Protein AF-A0A8S9TRH8-F1 (afdb_monomer_lite)

Organism: Phytophthora infestans (NCBI:txid4787)

Foldseek 3Di:
DVVLVVVQVVCVVVVHDRDDPDPVRVCVVPVPDDPDPPPPPSPDPPPDDDDDDDPPPPDDPPPPPDDDDDD

Structure (mmCIF, N/CA/C/O backbone):
data_AF-A0A8S9TRH8-F1
#
_entry.id   AF-A0A8S9TRH8-F1
#
loop_
_atom_site.group_PDB
_atom_site.id
_atom_site.type_symbol
_atom_site.label_atom_id
_atom_site.label_alt_id
_atom_site.label_comp_id
_atom_site.label_asym_id
_atom_site.label_entity_id
_atom_site.label_seq_id
_atom_site.pdbx_PDB_ins_code
_atom_site.Cartn_x
_atom_site.Cartn_y
_atom_site.Cartn_z
_atom_site.occupancy
_atom_site.B_iso_or_equiv
_atom_site.auth_seq_id
_atom_site.auth_comp_id
_atom_site.auth_asym_id
_atom_site.auth_atom_id
_atom_site.pdbx_PDB_model_num
ATOM 1 N N . MET A 1 1 ? -1.642 8.909 -1.204 1.00 85.25 1 MET A N 1
ATOM 2 C CA . MET A 1 1 ? -2.619 8.264 -0.301 1.00 85.25 1 MET A CA 1
ATOM 3 C C . MET A 1 1 ? -3.615 7.385 -1.064 1.00 85.25 1 MET A C 1
ATOM 5 O O . MET A 1 1 ? -3.386 6.186 -1.133 1.00 85.25 1 MET A O 1
ATOM 9 N N . TRP A 1 2 ? -4.620 7.963 -1.738 1.00 94.12 2 TRP A N 1
ATOM 10 C CA . TRP A 1 2 ? -5.714 7.236 -2.414 1.00 94.12 2 TRP A CA 1
ATOM 11 C C . TRP A 1 2 ? -5.268 6.087 -3.335 1.00 94.12 2 TRP A C 1
ATOM 13 O O . TRP A 1 2 ? -5.766 4.971 -3.237 1.00 94.12 2 TRP A O 1
ATOM 23 N N . LEU A 1 3 ? -4.268 6.318 -4.193 1.00 94.69 3 LEU A N 1
ATOM 24 C CA . LEU A 1 3 ? -3.792 5.288 -5.126 1.00 94.69 3 LEU A CA 1
ATOM 25 C C . LEU A 1 3 ? -3.254 4.033 -4.408 1.00 94.69 3 LEU A C 1
ATOM 27 O O . LEU A 1 3 ? -3.444 2.916 -4.885 1.00 94.69 3 LEU A O 1
ATOM 31 N N . CYS A 1 4 ? -2.614 4.204 -3.247 1.00 95.94 4 CYS A N 1
ATOM 32 C CA . CYS A 1 4 ? -2.140 3.086 -2.431 1.00 95.94 4 CYS A CA 1
ATOM 33 C C . CYS A 1 4 ? -3.308 2.260 -1.874 1.00 95.94 4 CYS A C 1
ATOM 35 O O . CYS A 1 4 ? -3.266 1.030 -1.876 1.00 95.94 4 CYS A O 1
ATOM 37 N N . GLU A 1 5 ? -4.380 2.922 -1.446 1.00 97.06 5 GLU A N 1
ATOM 38 C CA . GLU A 1 5 ? -5.568 2.256 -0.910 1.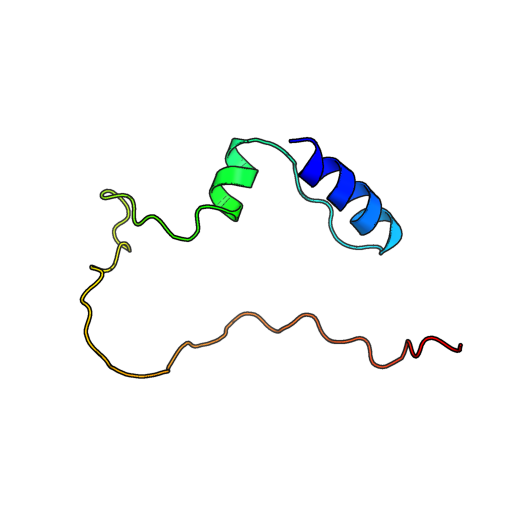00 97.06 5 GLU A CA 1
ATOM 39 C C . GLU A 1 5 ? -6.278 1.446 -1.997 1.00 97.06 5 GLU A C 1
ATOM 41 O O . GLU A 1 5 ? -6.603 0.275 -1.781 1.00 97.06 5 GLU A O 1
ATOM 46 N N . GLN A 1 6 ? -6.414 2.015 -3.197 1.00 98.31 6 GLN A N 1
ATOM 47 C CA . GLN A 1 6 ? -6.964 1.305 -4.352 1.00 98.31 6 GLN A CA 1
ATOM 48 C C . GLN A 1 6 ? -6.097 0.107 -4.753 1.00 98.31 6 GLN A C 1
ATOM 50 O O . GLN A 1 6 ? -6.620 -0.968 -5.054 1.00 98.31 6 GLN A O 1
ATOM 55 N N . HIS A 1 7 ? -4.772 0.238 -4.677 1.00 96.62 7 HIS A N 1
ATOM 56 C CA . HIS A 1 7 ? -3.859 -0.884 -4.888 1.00 96.62 7 HIS A CA 1
ATOM 57 C C . HIS A 1 7 ? -4.066 -1.997 -3.847 1.00 96.62 7 HIS A C 1
ATOM 59 O O . HIS A 1 7 ? -4.096 -3.178 -4.197 1.00 96.62 7 HIS A O 1
ATOM 65 N N . ASN A 1 8 ? -4.306 -1.643 -2.582 1.00 97.94 8 ASN A N 1
ATOM 66 C CA . ASN A 1 8 ? -4.608 -2.621 -1.539 1.00 97.94 8 ASN A CA 1
ATOM 67 C C . ASN A 1 8 ? -5.937 -3.349 -1.757 1.00 97.94 8 ASN A C 1
ATOM 69 O O . ASN A 1 8 ? -6.034 -4.527 -1.416 1.00 97.94 8 ASN A O 1
ATOM 73 N N . VAL A 1 9 ? -6.951 -2.698 -2.342 1.00 98.12 9 VAL A N 1
ATOM 74 C CA . VAL A 1 9 ? -8.196 -3.379 -2.742 1.00 98.12 9 VAL A CA 1
ATOM 75 C C . VAL A 1 9 ? -7.886 -4.515 -3.717 1.00 98.12 9 VAL A C 1
ATOM 77 O O . VAL A 1 9 ? -8.384 -5.627 -3.542 1.00 98.12 9 VAL A O 1
ATOM 80 N N . VAL A 1 10 ? -7.031 -4.262 -4.710 1.00 98.00 10 VAL A N 1
ATOM 81 C CA . VAL A 1 10 ? -6.613 -5.279 -5.683 1.00 98.00 10 VAL A CA 1
ATOM 82 C C . VAL A 1 10 ? -5.741 -6.353 -5.024 1.00 98.00 10 VAL A C 1
ATOM 84 O O . VAL A 1 10 ? -5.978 -7.537 -5.250 1.00 98.00 10 VAL A O 1
ATOM 87 N N . ASN A 1 11 ? -4.799 -5.986 -4.148 1.00 98.12 11 ASN A N 1
ATOM 88 C CA . ASN A 1 11 ? -3.947 -6.963 -3.457 1.00 98.12 11 ASN A CA 1
ATOM 89 C C . ASN A 1 11 ? -4.751 -7.931 -2.591 1.00 98.12 11 ASN A C 1
ATOM 91 O O . ASN A 1 11 ? -4.498 -9.131 -2.653 1.00 98.12 11 ASN A O 1
ATOM 95 N N . ARG A 1 12 ? -5.771 -7.445 -1.870 1.00 98.12 12 ARG A N 1
ATOM 96 C CA . ARG A 1 12 ? -6.684 -8.313 -1.112 1.00 98.12 12 ARG A CA 1
ATOM 97 C C . ARG A 1 12 ? -7.381 -9.329 -2.016 1.00 98.12 12 ARG A C 1
ATOM 99 O O . ARG A 1 12 ? -7.411 -10.506 -1.684 1.00 98.12 12 ARG A O 1
ATOM 106 N N . LYS A 1 13 ? -7.877 -8.898 -3.182 1.00 98.12 13 LYS A N 1
ATOM 107 C CA . LYS A 1 13 ? -8.526 -9.796 -4.158 1.00 98.12 13 LYS A CA 1
ATOM 108 C C . LYS A 1 13 ? -7.577 -10.857 -4.718 1.00 98.12 13 LYS A C 1
ATOM 110 O O . LYS A 1 13 ? -8.019 -11.939 -5.080 1.00 98.12 13 LYS A O 1
ATOM 115 N N . LEU A 1 14 ? -6.286 -10.546 -4.792 1.00 98.00 14 LEU A N 1
ATOM 116 C CA . LEU A 1 14 ? -5.252 -11.439 -5.312 1.00 98.00 14 LEU A CA 1
ATOM 117 C C . LEU A 1 14 ? -4.518 -12.227 -4.217 1.00 98.00 14 LEU A C 1
ATOM 119 O O . LEU A 1 14 ? -3.506 -12.858 -4.523 1.00 98.00 14 LEU A O 1
ATOM 123 N N . ASN A 1 15 ? -4.973 -12.166 -2.959 1.00 97.00 15 ASN A N 1
ATOM 124 C CA . ASN A 1 15 ? -4.279 -12.735 -1.796 1.00 97.00 15 ASN A CA 1
ATOM 125 C C . ASN A 1 15 ? -2.798 -12.319 -1.720 1.00 97.00 15 ASN A C 1
ATOM 127 O O . ASN A 1 15 ? -1.919 -13.097 -1.351 1.00 97.00 15 ASN A O 1
ATOM 131 N N . LYS A 1 16 ? -2.510 -11.075 -2.109 1.00 96.19 16 LYS A N 1
ATOM 132 C CA . LYS A 1 16 ? -1.191 -10.456 -1.993 1.00 96.19 16 LYS A CA 1
ATOM 133 C C . LYS A 1 16 ? -1.118 -9.619 -0.714 1.00 96.19 16 LYS A C 1
ATOM 135 O O . LYS A 1 16 ? -2.143 -9.091 -0.275 1.00 96.19 16 LYS A O 1
ATOM 140 N N . PRO A 1 17 ? 0.083 -9.434 -0.141 1.00 96.94 17 PRO A N 1
ATOM 141 C CA . PRO A 1 17 ? 0.267 -8.557 1.007 1.00 96.94 17 PRO A CA 1
ATOM 142 C C . PRO A 1 17 ? -0.248 -7.139 0.734 1.00 96.94 17 PRO A C 1
ATOM 144 O O . PRO A 1 17 ? -0.020 -6.565 -0.337 1.00 96.94 17 PRO A O 1
ATOM 147 N N . VAL A 1 18 ? -0.932 -6.565 1.718 1.00 96.50 18 VAL A N 1
ATOM 148 C CA . VAL A 1 18 ? -1.321 -5.151 1.705 1.00 96.50 18 VAL A CA 1
ATOM 149 C C . VAL A 1 18 ? -0.156 -4.284 2.177 1.00 96.50 18 VAL A C 1
ATOM 151 O O . VAL A 1 18 ? 0.696 -4.729 2.944 1.00 96.50 18 VAL A O 1
ATOM 154 N N . PHE A 1 19 ? -0.108 -3.043 1.707 1.00 95.94 19 PHE A N 1
ATOM 155 C CA . PHE A 1 19 ? 0.899 -2.064 2.098 1.00 95.94 19 PHE A CA 1
ATOM 156 C C . PHE A 1 19 ? 0.285 -0.992 2.998 1.00 95.94 19 PHE A C 1
ATOM 158 O O . PHE A 1 19 ? -0.829 -0.540 2.755 1.00 95.94 19 PHE A O 1
ATOM 165 N N . GLU A 1 20 ? 1.001 -0.544 4.020 1.00 96.19 20 GLU A N 1
ATOM 166 C CA . GLU A 1 20 ? 0.508 0.538 4.870 1.00 96.19 20 GLU A CA 1
ATOM 167 C C . GLU A 1 20 ? 0.660 1.887 4.164 1.00 96.19 20 GLU A C 1
ATOM 169 O O . GLU A 1 20 ? 1.767 2.327 3.861 1.00 96.19 20 GLU A O 1
ATOM 174 N N . CYS A 1 21 ? -0.464 2.547 3.894 1.00 95.50 21 CYS A N 1
ATOM 175 C CA . CYS A 1 21 ? -0.507 3.705 3.009 1.00 95.50 21 CYS A CA 1
ATOM 176 C C . CYS A 1 21 ? -0.064 5.033 3.643 1.00 95.50 21 CYS A C 1
ATOM 178 O O . CYS A 1 21 ? -0.483 6.071 3.162 1.00 95.50 21 CYS A O 1
ATOM 180 N N . THR A 1 22 ? 0.779 5.060 4.674 1.00 94.88 22 THR A N 1
ATOM 181 C CA . THR A 1 22 ? 1.255 6.326 5.264 1.00 94.88 22 THR A CA 1
ATOM 182 C C . THR A 1 22 ? 2.222 7.067 4.335 1.00 94.88 22 THR A C 1
ATOM 184 O O . THR A 1 22 ? 2.976 6.445 3.585 1.00 94.88 22 THR A O 1
ATOM 187 N N . MET A 1 23 ? 2.224 8.407 4.386 1.00 89.56 23 MET A N 1
ATOM 188 C CA . MET A 1 23 ? 3.122 9.230 3.557 1.00 89.56 23 MET A CA 1
ATOM 189 C C . MET A 1 23 ? 4.594 8.8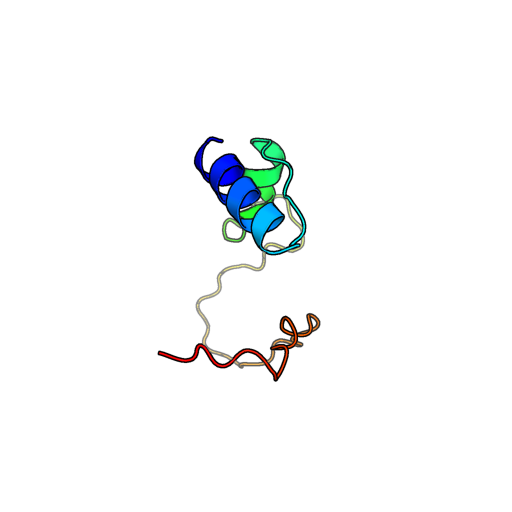76 3.780 1.00 89.56 23 MET A C 1
ATOM 191 O O . MET A 1 23 ? 5.314 8.659 2.813 1.00 89.56 23 MET A O 1
ATOM 195 N N . GLU A 1 24 ? 5.012 8.691 5.032 1.00 90.44 24 GLU A N 1
ATOM 196 C CA . GLU A 1 24 ? 6.376 8.280 5.375 1.00 90.44 24 GLU A CA 1
ATOM 197 C C . GLU A 1 24 ? 6.788 6.961 4.690 1.00 90.44 24 GLU A C 1
ATOM 199 O O . GLU A 1 24 ? 7.870 6.855 4.111 1.00 90.44 24 GLU A O 1
ATOM 204 N N . LYS A 1 25 ? 5.918 5.942 4.712 1.00 89.19 25 LYS A N 1
ATOM 205 C CA . LYS A 1 25 ? 6.205 4.634 4.100 1.00 89.19 25 LYS A CA 1
ATOM 206 C C . LYS A 1 25 ? 6.156 4.688 2.578 1.00 89.19 25 LYS A C 1
ATOM 208 O O . LYS A 1 25 ? 6.954 4.018 1.921 1.00 89.19 25 LYS A O 1
ATOM 213 N N . LEU A 1 26 ? 5.248 5.484 2.013 1.00 90.56 26 LEU A N 1
ATOM 214 C CA . LEU A 1 26 ? 5.174 5.716 0.572 1.00 90.56 26 LEU A CA 1
ATOM 215 C C . LEU A 1 26 ? 6.428 6.420 0.059 1.00 90.56 26 LEU A C 1
ATOM 217 O O . LEU A 1 26 ? 7.003 5.978 -0.934 1.00 90.56 26 LEU A O 1
ATOM 221 N N . GLU A 1 27 ? 6.894 7.447 0.765 1.00 87.50 27 GLU A N 1
ATOM 222 C CA . GLU A 1 27 ? 8.130 8.143 0.430 1.00 87.50 27 GLU A CA 1
ATOM 223 C C . GLU A 1 27 ? 9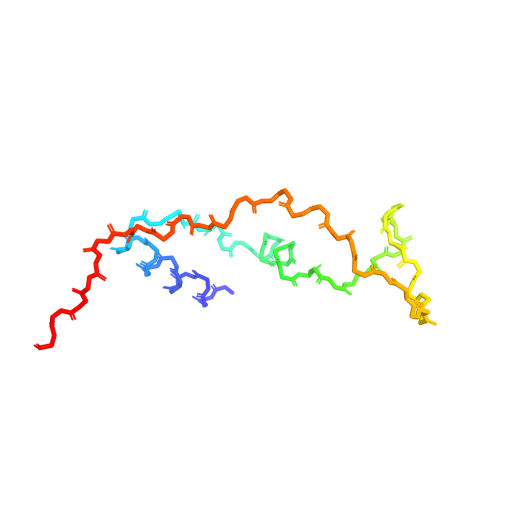.330 7.206 0.490 1.00 87.50 27 GLU A C 1
ATOM 225 O O . GLU A 1 27 ? 10.057 7.111 -0.491 1.00 87.50 27 GLU A O 1
ATOM 230 N N . LYS A 1 28 ? 9.495 6.425 1.562 1.00 86.75 28 LYS A N 1
ATOM 231 C CA . LYS A 1 28 ? 10.588 5.439 1.653 1.00 86.75 28 LYS A CA 1
ATOM 232 C C . LYS A 1 28 ? 10.542 4.395 0.533 1.00 86.75 28 LYS A C 1
ATOM 234 O O . LYS A 1 28 ? 11.581 3.964 0.041 1.00 86.75 28 LYS A O 1
ATOM 239 N N . ARG A 1 29 ? 9.343 3.979 0.112 1.00 83.44 29 ARG A N 1
ATOM 240 C CA . ARG A 1 29 ? 9.160 2.989 -0.959 1.00 83.44 29 ARG A CA 1
ATOM 241 C C . ARG A 1 29 ? 9.473 3.553 -2.346 1.00 83.44 29 ARG A C 1
ATOM 243 O O . ARG A 1 29 ? 10.013 2.824 -3.176 1.00 83.44 29 ARG A O 1
ATOM 250 N N . TRP A 1 30 ? 9.075 4.793 -2.622 1.00 80.19 30 TRP A N 1
ATOM 251 C CA . TRP A 1 30 ? 9.174 5.398 -3.956 1.00 80.19 30 TRP A CA 1
ATOM 252 C C . TRP A 1 30 ? 10.429 6.246 -4.153 1.00 80.19 30 TRP A C 1
ATOM 254 O O . TRP A 1 30 ? 10.926 6.331 -5.272 1.00 80.19 30 TRP A O 1
ATOM 264 N N . ARG A 1 31 ? 10.992 6.822 -3.087 1.00 71.19 31 ARG A N 1
ATOM 265 C CA . ARG A 1 31 ? 12.203 7.653 -3.116 1.00 71.19 31 ARG A CA 1
ATOM 266 C C . ARG A 1 31 ? 13.472 6.793 -3.158 1.00 71.19 31 ARG A C 1
ATOM 268 O O . ARG A 1 31 ? 14.416 7.003 -2.409 1.00 71.19 31 ARG A O 1
ATOM 275 N N . LYS A 1 32 ? 13.511 5.817 -4.062 1.00 63.41 32 LYS A N 1
ATOM 276 C CA . LYS A 1 32 ? 14.726 5.069 -4.396 1.00 63.41 32 LYS A CA 1
ATOM 277 C C . LYS A 1 32 ? 15.370 5.766 -5.596 1.00 63.41 32 LYS A C 1
ATOM 279 O O . LYS A 1 32 ? 15.169 5.355 -6.732 1.00 63.41 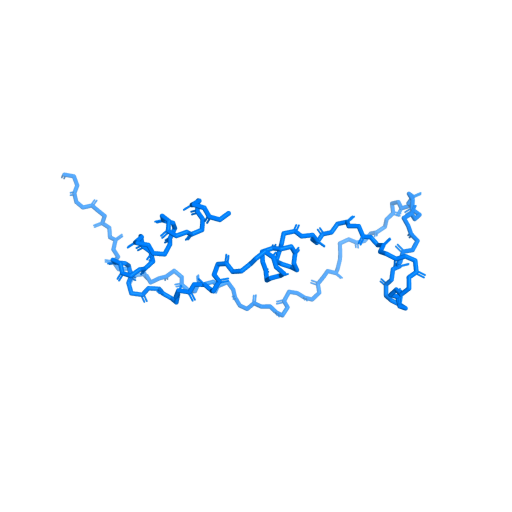32 LYS A O 1
ATOM 284 N N . GLY A 1 33 ? 16.036 6.896 -5.348 1.00 59.72 33 GLY A N 1
ATOM 285 C CA . GLY A 1 33 ? 16.630 7.697 -6.426 1.00 59.72 33 GLY A CA 1
ATOM 286 C C . GLY A 1 33 ? 17.238 9.046 -6.038 1.00 59.72 33 GLY A C 1
ATOM 287 O O . GLY A 1 33 ? 18.003 9.583 -6.830 1.00 59.72 33 GLY A O 1
ATOM 288 N N . LEU A 1 34 ? 16.964 9.586 -4.845 1.00 53.28 34 LEU A N 1
ATOM 289 C CA . LEU A 1 34 ? 17.750 10.701 -4.315 1.00 53.28 34 LEU A CA 1
ATOM 290 C C . LEU A 1 34 ? 18.686 10.161 -3.244 1.00 53.28 34 LEU A C 1
ATOM 292 O O . LEU A 1 34 ? 18.252 9.740 -2.176 1.00 53.28 34 LEU A O 1
ATOM 296 N N . CYS A 1 35 ? 19.969 10.149 -3.580 1.00 47.47 35 CYS A N 1
ATOM 297 C CA . CYS A 1 35 ? 21.042 10.099 -2.609 1.00 47.47 35 CYS A CA 1
ATOM 298 C C . CYS A 1 35 ? 20.922 11.345 -1.720 1.00 47.47 35 CYS A C 1
ATOM 300 O O . CYS A 1 35 ? 21.311 12.434 -2.138 1.00 47.47 35 CYS A O 1
ATOM 302 N N . GLU A 1 36 ? 20.332 11.212 -0.533 1.00 56.47 36 GLU A N 1
ATOM 303 C CA . GLU A 1 36 ? 20.421 12.260 0.484 1.00 56.47 36 GLU A CA 1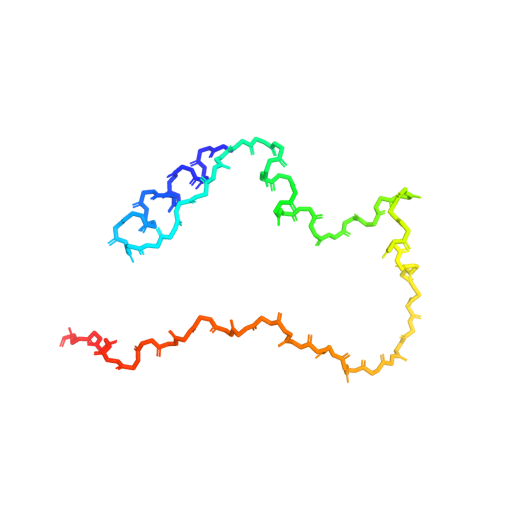
ATOM 304 C C . GLU A 1 36 ? 21.889 12.370 0.940 1.00 56.47 36 GLU A C 1
ATOM 306 O O . GLU A 1 36 ? 22.529 11.336 1.154 1.00 56.47 36 GLU A O 1
ATOM 311 N N . PRO A 1 37 ? 22.446 13.583 1.135 1.00 54.81 37 PRO A N 1
ATOM 312 C CA . PRO A 1 37 ? 23.853 13.767 1.517 1.00 54.81 37 PRO A CA 1
ATOM 313 C C . PRO A 1 37 ? 24.261 13.165 2.875 1.00 54.81 37 PRO A C 1
ATOM 315 O O . PRO A 1 37 ? 25.421 13.282 3.260 1.00 54.81 37 PRO A O 1
ATOM 318 N N . GLN A 1 38 ? 23.330 12.564 3.623 1.00 50.94 38 GLN A N 1
ATOM 319 C CA . GLN A 1 38 ? 23.560 11.978 4.950 1.00 50.94 38 GLN A CA 1
ATOM 320 C C . GLN A 1 38 ? 23.386 10.452 4.989 1.00 50.94 38 GLN A C 1
ATOM 322 O O . GLN A 1 38 ? 23.404 9.864 6.068 1.00 50.94 38 GLN A O 1
ATOM 327 N N . ASP A 1 39 ? 23.258 9.796 3.835 1.00 54.84 39 ASP A N 1
ATOM 328 C CA . ASP A 1 39 ? 23.371 8.342 3.744 1.00 54.84 39 ASP A CA 1
ATOM 329 C C . ASP A 1 39 ? 24.828 7.977 3.399 1.00 54.84 39 ASP A C 1
ATOM 331 O O . ASP A 1 39 ? 25.290 8.314 2.306 1.00 54.84 39 ASP A O 1
ATOM 335 N N . PRO A 1 40 ? 25.582 7.246 4.247 1.00 51.62 40 PRO A N 1
ATOM 336 C CA . PRO A 1 40 ? 26.942 6.798 3.914 1.00 51.62 40 PRO A CA 1
ATOM 337 C C . PRO A 1 40 ? 26.989 5.805 2.731 1.00 51.62 40 PRO A C 1
ATOM 339 O O . PRO A 1 40 ? 28.060 5.328 2.365 1.00 51.62 40 PRO A O 1
ATOM 342 N N . GLY A 1 41 ? 25.837 5.490 2.126 1.00 54.16 41 GLY A N 1
ATOM 343 C CA . GLY A 1 41 ? 25.693 4.707 0.898 1.00 54.16 41 GLY A CA 1
ATOM 344 C C . GLY A 1 41 ? 25.305 5.517 -0.345 1.00 54.16 41 GLY A C 1
ATOM 345 O O . GLY A 1 41 ? 25.035 4.916 -1.385 1.00 54.16 41 GLY A O 1
ATOM 346 N N . ALA A 1 42 ? 25.263 6.851 -0.272 1.00 49.56 42 ALA A N 1
ATOM 347 C CA . ALA A 1 42 ? 25.068 7.732 -1.420 1.00 49.56 42 ALA A CA 1
ATOM 348 C C . ALA A 1 42 ? 26.331 7.755 -2.298 1.00 49.56 42 ALA A C 1
ATOM 350 O O . ALA A 1 42 ? 27.129 8.692 -2.272 1.00 49.56 42 ALA A O 1
ATOM 351 N N . GLY A 1 43 ? 26.532 6.682 -3.062 1.00 45.41 43 GLY A N 1
ATOM 352 C CA . GLY A 1 43 ? 27.538 6.625 -4.110 1.00 45.41 43 GLY A CA 1
ATOM 353 C C . GLY A 1 43 ? 27.345 7.796 -5.068 1.00 45.41 43 GLY A C 1
ATOM 354 O O . GLY A 1 43 ? 26.329 7.894 -5.752 1.00 45.41 43 GLY A O 1
ATOM 355 N N . LEU A 1 44 ? 28.337 8.684 -5.067 1.00 51.50 44 LEU A N 1
ATOM 356 C CA . LEU A 1 44 ? 28.656 9.649 -6.107 1.00 51.50 44 LEU A CA 1
ATOM 357 C C . LEU A 1 44 ? 28.169 9.138 -7.471 1.00 51.50 44 LEU A C 1
ATOM 359 O O . LEU A 1 44 ? 28.632 8.098 -7.938 1.00 51.50 44 LEU A O 1
ATOM 363 N N . VAL A 1 45 ? 27.250 9.864 -8.114 1.00 51.81 45 VAL A N 1
ATOM 364 C CA . VAL A 1 45 ? 26.906 9.631 -9.522 1.00 51.81 45 VAL A CA 1
ATOM 365 C C . VAL A 1 45 ? 28.092 10.059 -10.388 1.00 51.81 45 VAL A C 1
ATOM 367 O O . VAL A 1 45 ? 28.063 11.075 -11.076 1.00 51.81 45 VAL A O 1
ATOM 370 N N . THR A 1 46 ? 29.191 9.306 -10.335 1.00 44.91 46 THR A N 1
ATOM 371 C CA . THR A 1 46 ? 30.183 9.359 -11.396 1.00 44.91 46 THR A CA 1
ATOM 372 C C . THR A 1 46 ? 29.543 8.721 -12.614 1.00 44.91 46 THR A C 1
ATOM 374 O O . THR A 1 46 ? 29.316 7.515 -12.689 1.00 44.91 46 THR A O 1
ATOM 377 N N . SER A 1 47 ? 29.234 9.561 -13.595 1.00 54.91 47 SER A N 1
ATOM 378 C CA . SER A 1 47 ? 29.119 9.136 -14.981 1.00 54.91 47 SER A CA 1
ATOM 379 C C . SER A 1 47 ? 30.429 8.457 -15.381 1.00 54.91 47 SER A C 1
ATOM 381 O O . SER A 1 47 ? 31.365 9.108 -15.833 1.00 54.91 47 SER A O 1
ATOM 383 N N . ALA A 1 48 ? 30.520 7.150 -15.173 1.00 51.72 48 ALA A N 1
ATOM 384 C CA . ALA A 1 48 ? 31.587 6.327 -15.702 1.00 51.72 48 ALA A CA 1
ATOM 385 C C . ALA A 1 48 ? 31.020 4.941 -15.998 1.00 51.72 48 ALA A C 1
ATOM 387 O O . ALA A 1 48 ? 30.720 4.150 -15.109 1.00 51.72 48 ALA A O 1
ATOM 388 N N . LEU A 1 49 ? 30.856 4.692 -17.295 1.00 57.88 49 LEU A N 1
ATOM 389 C CA . LEU A 1 49 ? 30.756 3.380 -17.919 1.00 57.88 49 LEU A CA 1
ATOM 390 C C . LEU A 1 49 ? 31.594 2.349 -17.151 1.00 57.88 49 LEU A C 1
ATOM 392 O O . LEU A 1 49 ? 32.817 2.431 -17.220 1.00 57.88 49 LEU A O 1
ATOM 396 N N . SER A 1 50 ? 30.974 1.389 -16.456 1.00 50.75 50 SER A N 1
ATOM 397 C CA . SER A 1 50 ? 31.556 0.065 -16.180 1.00 50.75 50 SER A CA 1
ATOM 398 C C . SER A 1 50 ? 30.584 -0.879 -15.469 1.00 50.75 50 SER A C 1
ATOM 400 O O . SER A 1 50 ? 30.046 -0.575 -14.413 1.00 50.75 50 SER A O 1
ATOM 402 N N . ALA A 1 51 ? 30.472 -2.067 -16.063 1.00 50.06 51 ALA A N 1
ATOM 403 C CA . ALA A 1 51 ? 30.151 -3.356 -15.456 1.00 50.06 51 ALA A CA 1
ATOM 404 C C . ALA A 1 51 ? 28.756 -3.558 -14.832 1.00 50.06 51 ALA A C 1
ATOM 406 O O . ALA A 1 51 ? 28.487 -3.300 -13.662 1.00 50.06 51 ALA A O 1
ATOM 407 N N . VAL A 1 52 ? 27.907 -4.221 -15.619 1.00 54.88 52 VAL A N 1
ATOM 408 C CA . VAL A 1 52 ? 26.847 -5.102 -15.125 1.00 54.88 52 VAL A CA 1
ATOM 409 C C . VAL A 1 52 ? 27.436 -6.112 -14.133 1.00 54.88 52 VAL A C 1
ATOM 411 O O . VAL A 1 52 ? 28.188 -7.000 -14.515 1.00 54.88 52 VAL A O 1
ATOM 414 N N . SER A 1 53 ? 27.132 -5.972 -12.847 1.00 56.84 53 SER A N 1
ATOM 415 C CA . SER A 1 53 ? 27.278 -7.027 -11.832 1.00 56.84 53 SER A CA 1
ATOM 416 C C . SER A 1 53 ? 26.499 -6.621 -10.585 1.00 56.84 53 SER A C 1
ATOM 418 O O . SER A 1 53 ? 27.056 -6.164 -9.593 1.00 56.84 53 SER A O 1
ATOM 420 N N . SER A 1 54 ? 25.175 -6.755 -10.638 1.00 56.19 54 SER A N 1
ATOM 421 C CA . SER A 1 54 ? 24.350 -6.729 -9.429 1.00 56.19 54 SER A CA 1
ATOM 422 C C . SER A 1 54 ? 24.158 -8.167 -8.938 1.00 56.19 54 SER A C 1
ATOM 424 O O . SER A 1 54 ? 23.647 -8.981 -9.712 1.00 56.19 54 SER A O 1
ATOM 426 N N . PRO A 1 55 ? 24.487 -8.517 -7.679 1.00 54.22 55 PRO A N 1
ATOM 427 C CA . PRO A 1 55 ? 23.942 -9.723 -7.078 1.00 54.22 55 PRO A CA 1
ATOM 428 C C . PRO A 1 55 ? 22.461 -9.455 -6.793 1.00 54.22 55 PRO A C 1
ATOM 430 O O . PRO A 1 55 ? 22.092 -8.772 -5.837 1.00 54.22 55 PRO A O 1
ATOM 433 N N . LEU A 1 56 ? 21.599 -9.959 -7.675 1.00 50.81 56 LEU A N 1
ATOM 434 C CA . LEU A 1 56 ? 20.151 -9.980 -7.506 1.00 50.81 56 LEU A CA 1
ATOM 435 C C . LEU A 1 56 ? 19.786 -10.971 -6.385 1.00 50.81 56 LEU A C 1
ATOM 437 O O . LEU A 1 56 ? 19.272 -12.054 -6.637 1.00 50.81 56 LEU A O 1
ATOM 441 N N . SER A 1 57 ? 20.037 -10.604 -5.129 1.00 57.25 57 SER A N 1
ATOM 442 C CA . SER A 1 57 ? 19.443 -11.278 -3.969 1.00 57.25 57 SER A CA 1
ATOM 443 C C . SER A 1 57 ? 18.074 -10.676 -3.680 1.00 57.25 57 SER A C 1
ATOM 445 O O . SER A 1 57 ? 17.819 -10.032 -2.667 1.00 57.25 57 SER A O 1
ATOM 447 N N . THR A 1 58 ? 17.158 -10.870 -4.616 1.00 60.47 58 THR A N 1
ATOM 448 C CA . THR A 1 58 ? 15.744 -11.025 -4.289 1.00 60.47 58 THR A CA 1
ATOM 449 C C . THR A 1 58 ? 15.202 -11.997 -5.325 1.00 60.47 58 THR A C 1
ATOM 451 O O . THR A 1 58 ? 15.266 -11.681 -6.515 1.00 60.47 58 THR A O 1
ATOM 454 N N . PRO A 1 59 ? 14.732 -13.194 -4.936 1.00 51.59 59 PRO A N 1
ATOM 455 C CA . PRO A 1 59 ? 14.127 -14.080 -5.912 1.00 51.59 59 PRO A CA 1
ATOM 456 C C . PRO A 1 59 ? 12.932 -13.348 -6.545 1.00 51.59 59 PRO A C 1
ATOM 458 O O . PRO A 1 59 ? 12.159 -12.707 -5.820 1.00 51.59 59 PRO A O 1
ATOM 461 N N . PRO A 1 60 ? 12.772 -13.394 -7.881 1.00 52.19 60 PRO A N 1
ATOM 462 C CA . PRO A 1 60 ? 11.574 -12.873 -8.521 1.00 52.19 60 PRO A CA 1
ATOM 463 C C . PRO A 1 60 ? 10.345 -13.565 -7.913 1.00 52.19 60 PRO A C 1
ATOM 465 O O . PRO A 1 60 ? 10.455 -14.712 -7.463 1.00 52.19 60 PRO A O 1
ATOM 468 N N . PRO A 1 61 ? 9.163 -12.918 -7.888 1.00 53.75 61 PRO A N 1
ATOM 469 C CA . PRO A 1 61 ? 7.946 -13.623 -7.519 1.00 53.75 61 PRO A CA 1
ATOM 470 C C . PRO A 1 61 ? 7.826 -14.838 -8.439 1.00 53.75 61 PRO A C 1
ATOM 472 O O . PRO A 1 61 ? 7.713 -14.682 -9.655 1.00 53.75 61 PRO A O 1
ATOM 475 N N . GLN A 1 62 ? 7.915 -16.037 -7.858 1.00 58.06 62 GLN A N 1
ATOM 476 C CA . GLN A 1 62 ? 7.769 -17.286 -8.593 1.00 58.06 62 GLN A CA 1
ATOM 477 C C . GLN A 1 62 ? 6.446 -17.203 -9.352 1.00 58.06 62 GLN A C 1
ATOM 479 O O . GLN A 1 62 ? 5.369 -17.077 -8.761 1.00 58.06 62 GLN A O 1
ATOM 484 N N . ARG A 1 63 ? 6.542 -17.193 -10.682 1.00 53.53 63 ARG A N 1
ATOM 485 C CA . ARG A 1 63 ? 5.394 -17.327 -11.567 1.00 53.53 63 ARG A CA 1
ATOM 486 C C . ARG A 1 63 ? 4.769 -18.668 -11.208 1.00 53.53 63 ARG A C 1
ATOM 488 O O . ARG A 1 63 ? 5.369 -19.696 -11.500 1.00 53.53 63 ARG A O 1
ATOM 495 N N . LEU A 1 64 ? 3.610 -18.671 -10.549 1.00 54.34 64 LEU A N 1
ATOM 496 C CA . LEU A 1 64 ? 2.844 -19.900 -10.375 1.00 54.34 64 LEU A CA 1
ATOM 497 C C . LEU A 1 64 ? 2.526 -20.418 -11.780 1.00 54.34 64 LEU A C 1
ATOM 499 O O . LEU A 1 64 ? 1.697 -19.860 -12.501 1.00 54.34 64 LEU A O 1
ATOM 503 N N . SER A 1 65 ? 3.263 -21.439 -12.200 1.00 61.16 65 SER A N 1
ATOM 504 C CA . SER A 1 65 ? 3.013 -22.195 -13.413 1.00 61.16 65 SER A CA 1
ATOM 505 C C . SER A 1 65 ? 1.673 -22.900 -13.232 1.00 61.16 65 SER A C 1
ATOM 507 O O . SER A 1 65 ? 1.603 -23.919 -12.549 1.00 61.16 65 SER A O 1
ATOM 509 N N . GLY A 1 66 ? 0.594 -22.325 -13.769 1.00 57.94 66 GLY A N 1
ATOM 510 C CA . GLY A 1 66 ? -0.719 -22.965 -13.686 1.00 57.94 66 GLY A CA 1
ATOM 511 C C . GLY A 1 66 ? -1.945 -22.133 -14.055 1.00 57.94 66 GLY A C 1
ATOM 512 O O . GLY A 1 66 ? -2.980 -22.728 -14.328 1.00 57.94 66 GLY A O 1
ATOM 513 N N . PHE A 1 67 ? -1.879 -20.799 -14.123 1.00 62.00 67 PHE A N 1
ATOM 514 C CA . PHE A 1 67 ? -3.039 -20.005 -14.554 1.00 62.00 67 PHE A CA 1
ATOM 515 C C . PHE A 1 67 ? -2.887 -19.549 -16.007 1.00 62.00 67 PHE A C 1
ATOM 517 O O . PHE A 1 67 ? -2.361 -18.472 -16.282 1.00 62.00 67 PHE A O 1
ATOM 524 N N . GLN A 1 68 ? -3.337 -20.390 -16.939 1.00 60.94 68 GLN A N 1
ATOM 525 C CA . GLN A 1 68 ? -3.654 -19.944 -18.295 1.00 60.94 68 GLN A CA 1
ATOM 526 C C . GLN A 1 68 ? -5.083 -19.379 -18.272 1.00 60.94 68 GLN A C 1
ATOM 528 O O . GLN A 1 68 ? -6.002 -20.127 -17.926 1.00 60.94 68 GLN A O 1
ATOM 533 N N . PRO A 1 69 ? -5.317 -18.100 -18.615 1.00 58.66 69 PRO A N 1
ATOM 534 C CA . PRO A 1 69 ? -6.673 -17.627 -18.854 1.00 58.66 69 PRO A CA 1
ATOM 535 C C . PRO A 1 69 ? -7.224 -18.354 -20.088 1.00 58.66 69 PRO A C 1
ATOM 537 O O . PRO A 1 69 ? -6.662 -18.254 -21.177 1.00 58.66 69 PRO A O 1
ATOM 540 N N . LYS A 1 70 ? -8.296 -19.131 -19.905 1.00 60.03 70 LYS A N 1
ATOM 541 C CA . LYS A 1 70 ? -9.100 -19.640 -21.019 1.00 60.03 70 LYS A CA 1
ATOM 542 C C . LYS A 1 70 ? -9.975 -18.486 -21.504 1.00 60.03 70 LYS A C 1
ATOM 544 O O . LYS A 1 70 ? -10.805 -18.009 -20.731 1.00 60.03 70 LYS A O 1
ATOM 549 N N . PHE A 1 71 ? -9.712 -18.020 -22.721 1.00 55.22 71 PHE A N 1
ATOM 550 C CA . PHE A 1 71 ? -10.644 -17.197 -23.489 1.00 55.22 71 PHE A CA 1
ATOM 551 C C . PHE A 1 71 ? -11.741 -18.083 -24.076 1.00 55.22 71 PHE A C 1
ATOM 553 O O . PHE A 1 71 ? -11.419 -19.249 -24.411 1.00 55.22 71 PHE A O 1
#

pLDDT: mean 71.43, std 19.8, range [44.91, 98.31]

Sequence (71 aa):
MWLCEQHNVVNRKLNKPVFECTMEKLEKRWRKGLCEPQDPGAGLVTSA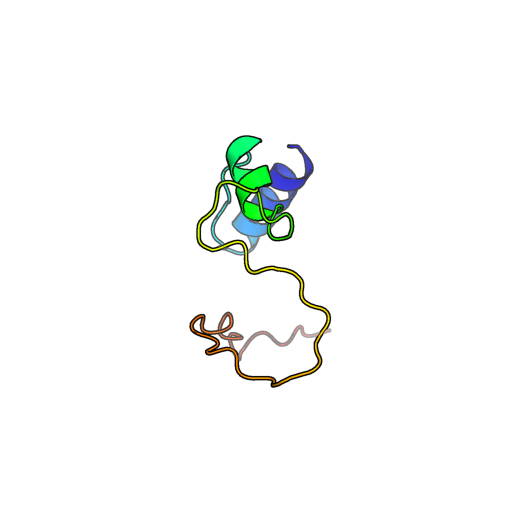LSAVSSPLSTPPPQRLSGFQPKF

InterPro domains:
  IPR017905 ERV/ALR sulfhydryl oxidase domain [PF04777] (1-31)
  IPR017905 ERV/ALR sulfhydryl oxidase domain [PS51324] (1-30)
  IPR036774 ERV/ALR sulfhydryl oxidase domain superfamily [G3DSA:1.20.120.310] (1-38)
  IPR036774 ERV/ALR sulfhydryl oxidase domain superfamily [SSF69000] (1-34)
  IPR039799 Sulfhydryl oxidase ALR/ERV [PTHR12645] (1-37)

Radius of gyration: 18.12 Å; chains: 1; bounding box: 42×37×29 Å

Secondary structure (DSSP, 8-state):
-HHHHHHHHHHHHTTPPP----HHHHHHHH--S---TT-TT----------------S------TT-----